Protein AF-A0A8H4AQQ4-F1 (afdb_monomer)

Sequence (129 aa):
MNVIESAQLGSTMLTSAKQYLLLVLTQPCCSCNNNSPKNKILNITIVGFQIKSTIECQQYDTIFEHTNETQDINLIKAVAVLELSGEISYNAVQNYGITNQISSKTYYHYQKVYFDFLVIAATPVQKKL

Mean predicted aligned error: 12.58 Å

pLDDT: mean 70.56, std 12.97, range [43.66, 91.0]

Secondary structure (DSSP, 8-state):
--HHHHTTHHHH-SS-HHHHHHHHHHSPPTTT----GGGEEEEEEEETTEEEEEEEETTTTEEEEEESS-TT--HHHHHHHHHHH----THHHHTSHHHHHHHHHHHHHHHHHHHHHHHHHHS------

Organism: Gigaspora margarita (NCBI:txid4874)

Nearest PDB structures (foldseek):
  6we7-assembly1_A-2  TM=4.954E-01  e=5.102E-01  Human immunodeficiency virus 1
  8tse-assembly1_A  TM=7.955E-01  e=2.406E+00  Ruminococcus flavefaciens 17
  2qg7-assembly2_D  TM=5.203E-01  e=4.473E+00  Plasmodium vivax
  4jg7-assembly1_A  TM=3.873E-01  e=3.714E+00  Homo sapiens
  7sqc-assembly1_R0  TM=2.877E-01  e=1.877E+00  Chlamydomonas reinhardtii

Solvent-accessible surface area (backbone atoms only — not comparable to full-atom values): 7623 Å² total; per-residue (Å²): 135,57,68,51,68,80,60,47,37,65,83,50,43,100,56,62,47,68,58,50,52,50,54,64,44,46,49,57,38,92,90,75,61,52,37,60,52,88,50,47,49,79,47,77,48,74,58,84,59,45,41,40,38,41,36,36,30,73,86,73,76,45,74,50,77,48,43,46,49,46,101,91,50,55,60,60,60,44,52,53,50,37,69,72,64,72,54,85,54,65,72,71,69,44,72,27,46,62,50,25,60,48,44,50,54,50,48,54,48,53,50,46,55,51,50,52,49,50,52,58,73,68,51,78,80,79,75,80,126

Foldseek 3Di:
DDPCVVAVVVVLDPADPVLLVLLLQQQQDPPPRDRDSVQWDWDWDDDRNKIKIWIAGNVPRDIDIFIQADPVDDLVVLVVVCVVVVDPPVVSRCCGGVSVVRSVVVVVVVVVVVVVVVVVVPDDDPPDD

Radius of gyration: 19.28 Å; Cα contacts (8 Å, |Δi|>4): 138; chains: 1; bounding box: 54×52×45 Å

Structure (mmCIF, N/CA/C/O backbone):
data_AF-A0A8H4AQQ4-F1
#
_entry.id   AF-A0A8H4AQQ4-F1
#
loop_
_atom_site.group_PDB
_atom_site.id
_atom_site.type_symbol
_atom_site.label_atom_id
_atom_site.label_alt_id
_atom_site.label_comp_id
_atom_site.label_asym_id
_atom_site.label_entity_id
_atom_site.label_seq_id
_atom_site.pdbx_PDB_ins_code
_atom_site.Cartn_x
_atom_site.Cartn_y
_atom_site.Cartn_z
_atom_site.occupancy
_atom_site.B_iso_or_equiv
_atom_site.auth_seq_id
_atom_site.auth_comp_id
_atom_site.auth_asym_id
_atom_site.auth_atom_id
_atom_site.pdbx_PDB_model_num
ATOM 1 N N . MET A 1 1 ? 9.212 -5.999 13.108 1.00 44.75 1 MET A N 1
ATOM 2 C CA . MET A 1 1 ? 9.192 -6.630 11.773 1.00 44.75 1 MET A CA 1
ATOM 3 C C . MET A 1 1 ? 8.657 -5.598 10.795 1.00 44.75 1 MET A C 1
ATOM 5 O O . MET A 1 1 ? 7.643 -4.978 11.087 1.00 44.75 1 MET A O 1
ATOM 9 N N . ASN A 1 2 ? 9.415 -5.289 9.747 1.00 68.75 2 ASN A N 1
ATOM 10 C CA . ASN A 1 2 ? 9.146 -4.182 8.831 1.00 68.75 2 ASN A CA 1
ATOM 11 C C . ASN A 1 2 ? 7.997 -4.564 7.880 1.00 68.75 2 ASN A C 1
ATOM 13 O O . ASN A 1 2 ? 8.122 -5.554 7.166 1.00 68.75 2 ASN A O 1
ATOM 17 N N . VAL A 1 3 ? 6.901 -3.792 7.853 1.00 68.50 3 VAL A N 1
ATOM 18 C CA . VAL A 1 3 ? 5.719 -4.050 6.993 1.00 68.50 3 VAL A CA 1
ATOM 19 C C . VAL A 1 3 ? 6.107 -4.194 5.515 1.00 68.50 3 VAL A C 1
ATOM 21 O O . VAL A 1 3 ? 5.495 -4.960 4.778 1.00 68.50 3 VAL A O 1
ATOM 24 N N . ILE A 1 4 ? 7.173 -3.509 5.091 1.00 68.25 4 ILE A N 1
ATOM 25 C CA . ILE A 1 4 ? 7.715 -3.598 3.729 1.00 68.25 4 ILE A CA 1
ATOM 26 C C . ILE A 1 4 ? 8.259 -4.998 3.424 1.00 68.25 4 ILE A C 1
ATOM 28 O O . ILE A 1 4 ? 8.049 -5.507 2.325 1.00 68.25 4 ILE A O 1
ATOM 32 N N . GLU A 1 5 ? 8.950 -5.610 4.386 1.00 67.44 5 GLU A N 1
ATOM 33 C CA . GLU A 1 5 ? 9.550 -6.940 4.246 1.00 67.44 5 GLU A CA 1
ATOM 34 C C . GLU A 1 5 ? 8.497 -8.035 4.406 1.00 67.44 5 GLU A C 1
ATOM 36 O O . GLU A 1 5 ? 8.453 -8.952 3.591 1.00 67.44 5 GLU A O 1
ATOM 41 N N . SER A 1 6 ? 7.608 -7.918 5.401 1.00 68.38 6 SER A N 1
ATOM 42 C CA . SER A 1 6 ? 6.569 -8.928 5.645 1.00 68.38 6 SER A CA 1
ATOM 43 C C . SER A 1 6 ? 5.552 -9.014 4.511 1.00 68.38 6 SER A C 1
ATOM 45 O O . SER A 1 6 ? 5.045 -10.095 4.237 1.00 68.38 6 SER A O 1
ATOM 47 N N . ALA A 1 7 ? 5.261 -7.891 3.851 1.00 67.31 7 ALA A N 1
ATOM 48 C CA . ALA A 1 7 ? 4.342 -7.842 2.720 1.00 67.31 7 ALA A CA 1
ATOM 49 C C . ALA A 1 7 ? 5.049 -7.933 1.355 1.00 67.31 7 ALA A C 1
ATOM 51 O O . ALA A 1 7 ? 4.375 -7.913 0.340 1.00 67.31 7 ALA A O 1
ATOM 52 N N . GLN A 1 8 ? 6.385 -7.999 1.277 1.00 68.25 8 GLN A N 1
ATOM 53 C CA . GLN A 1 8 ? 7.116 -7.954 -0.008 1.00 68.25 8 GLN A CA 1
ATOM 54 C C . GLN A 1 8 ? 6.726 -6.749 -0.899 1.00 68.25 8 GLN A C 1
ATOM 56 O O . GLN A 1 8 ? 6.725 -6.802 -2.131 1.00 68.25 8 GLN A O 1
ATOM 61 N N . LEU A 1 9 ? 6.412 -5.609 -0.275 1.00 67.69 9 LEU A N 1
ATOM 62 C CA . LEU A 1 9 ? 6.002 -4.388 -0.981 1.00 67.69 9 LEU A CA 1
ATOM 63 C C . LEU A 1 9 ? 7.096 -3.865 -1.917 1.00 67.69 9 LEU A C 1
ATOM 65 O O . LEU A 1 9 ? 6.797 -3.317 -2.973 1.00 67.69 9 LEU A O 1
ATOM 69 N N . GLY A 1 10 ? 8.363 -4.042 -1.532 1.00 61.00 10 GLY A N 1
ATOM 70 C CA . GLY A 1 10 ? 9.509 -3.557 -2.302 1.00 61.00 10 GLY A CA 1
ATOM 71 C C . GLY A 1 10 ? 9.658 -4.206 -3.680 1.00 61.00 10 GLY A C 1
ATOM 72 O O . GLY A 1 10 ? 10.115 -3.539 -4.599 1.00 61.00 10 GLY A O 1
ATOM 73 N N . SER A 1 11 ? 9.254 -5.470 -3.840 1.00 62.59 11 SER A N 1
ATOM 74 C CA . SER A 1 11 ? 9.308 -6.192 -5.122 1.00 62.59 11 SER A CA 1
ATOM 75 C C . SER A 1 11 ? 8.036 -6.044 -5.955 1.00 62.59 11 SER A C 1
ATOM 77 O O . SER A 1 11 ? 8.049 -6.315 -7.149 1.00 62.59 11 SER A O 1
ATOM 79 N N . THR A 1 12 ? 6.940 -5.617 -5.327 1.00 60.66 12 THR A N 1
ATOM 80 C CA . THR A 1 12 ? 5.620 -5.507 -5.963 1.00 60.66 12 THR A CA 1
ATOM 81 C C . THR A 1 12 ? 5.382 -4.115 -6.557 1.00 60.66 12 THR A C 1
ATOM 83 O O . THR A 1 12 ? 4.599 -3.948 -7.491 1.00 60.66 12 THR A O 1
ATOM 86 N N . MET A 1 13 ? 6.054 -3.090 -6.024 1.00 64.75 13 MET A N 1
ATOM 87 C CA . MET A 1 13 ? 5.846 -1.699 -6.415 1.00 64.75 13 MET A CA 1
ATOM 88 C C . MET A 1 13 ? 6.902 -1.188 -7.387 1.00 64.75 13 MET A C 1
ATOM 90 O O . MET A 1 13 ? 8.097 -1.264 -7.134 1.00 64.75 13 MET A O 1
ATOM 94 N N . LEU A 1 14 ? 6.440 -0.490 -8.424 1.00 60.41 14 LEU A N 1
ATOM 95 C CA . LEU A 1 14 ? 7.285 0.301 -9.328 1.00 60.41 14 LEU A CA 1
ATOM 96 C C . LEU A 1 14 ? 7.680 1.670 -8.718 1.00 60.41 14 LEU A C 1
ATOM 98 O O . LEU A 1 14 ? 8.248 2.522 -9.394 1.00 60.41 14 LEU A O 1
ATOM 102 N N . THR A 1 15 ? 7.365 1.898 -7.435 1.00 64.62 15 THR A N 1
ATOM 103 C CA . THR A 1 15 ? 7.610 3.146 -6.686 1.00 64.62 15 THR A CA 1
ATOM 104 C C . THR A 1 15 ? 8.087 2.853 -5.258 1.00 64.62 15 THR A C 1
ATOM 106 O O . THR A 1 15 ? 8.071 1.709 -4.810 1.00 64.62 15 THR A O 1
ATOM 109 N N . SER A 1 16 ? 8.493 3.884 -4.509 1.00 72.88 16 SER A N 1
ATOM 110 C CA . SER A 1 16 ? 8.964 3.725 -3.128 1.00 72.88 16 SER A CA 1
ATOM 111 C C . SER A 1 16 ? 7.867 3.203 -2.188 1.00 72.88 16 SER A C 1
ATOM 113 O O . SER A 1 16 ? 6.947 3.936 -1.818 1.00 72.88 16 SER A O 1
ATOM 115 N N . ALA A 1 17 ? 8.032 1.968 -1.701 1.00 75.25 17 ALA A N 1
ATOM 116 C CA . ALA A 1 17 ? 7.152 1.357 -0.699 1.00 75.25 17 ALA A CA 1
ATOM 117 C C . ALA A 1 17 ? 6.992 2.227 0.564 1.00 75.25 17 ALA A C 1
ATOM 119 O O . ALA A 1 17 ? 5.910 2.310 1.139 1.00 75.25 17 ALA A O 1
ATOM 120 N N . LYS A 1 18 ? 8.048 2.946 0.972 1.00 78.94 18 LYS A N 1
ATOM 121 C CA . LYS A 1 18 ? 7.990 3.883 2.108 1.00 78.94 18 LYS A CA 1
ATOM 122 C C . LYS A 1 18 ? 7.046 5.057 1.837 1.00 78.94 18 LYS A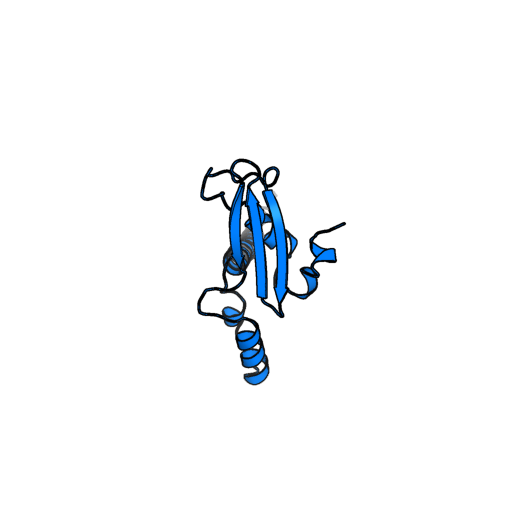 C 1
ATOM 124 O O . LYS A 1 18 ? 6.277 5.432 2.717 1.00 78.94 18 LYS A O 1
ATOM 129 N N . GLN A 1 19 ? 7.101 5.637 0.638 1.00 76.50 19 GLN A N 1
ATOM 130 C CA . GLN A 1 19 ? 6.225 6.753 0.262 1.00 76.50 19 GLN A CA 1
ATOM 131 C C . GLN A 1 19 ? 4.772 6.299 0.112 1.00 76.50 19 GLN A C 1
ATOM 133 O O . GLN A 1 19 ? 3.869 7.020 0.531 1.00 76.50 19 GLN A O 1
ATOM 138 N N . TYR A 1 20 ? 4.550 5.093 -0.413 1.00 80.75 20 TYR A N 1
ATOM 139 C CA . TYR A 1 20 ? 3.223 4.485 -0.470 1.00 80.75 20 TYR A CA 1
ATOM 140 C C . TYR A 1 20 ? 2.611 4.330 0.917 1.00 80.75 20 TYR A C 1
ATOM 142 O O . TYR A 1 20 ? 1.537 4.872 1.170 1.00 80.75 20 TYR A O 1
ATOM 150 N N . LEU A 1 21 ? 3.326 3.684 1.841 1.00 82.62 21 LEU A N 1
ATOM 151 C CA . LEU A 1 21 ? 2.857 3.500 3.215 1.00 82.62 21 LEU A CA 1
ATOM 152 C C . LEU A 1 21 ? 2.585 4.834 3.915 1.00 82.62 21 LEU A C 1
ATOM 154 O O . LEU A 1 21 ? 1.579 4.968 4.608 1.00 82.62 21 LEU A O 1
ATOM 158 N N . LEU A 1 22 ? 3.444 5.835 3.705 1.00 83.94 22 LEU A N 1
ATOM 159 C CA . LEU A 1 22 ? 3.235 7.171 4.255 1.00 83.94 22 LEU A CA 1
ATOM 160 C C . LEU A 1 22 ? 1.928 7.793 3.748 1.00 83.94 22 LEU A C 1
ATOM 162 O O . LEU A 1 22 ? 1.157 8.321 4.546 1.00 83.94 22 LEU A O 1
ATOM 166 N N . LEU A 1 23 ? 1.661 7.735 2.442 1.00 82.38 23 LEU A N 1
ATOM 167 C CA . LEU A 1 23 ? 0.434 8.294 1.872 1.00 82.38 23 LEU A CA 1
ATOM 168 C C . LEU A 1 23 ? -0.808 7.547 2.344 1.00 82.38 23 LEU A C 1
ATOM 170 O O . LEU A 1 23 ? -1.767 8.195 2.743 1.00 82.38 23 LEU A O 1
ATOM 174 N N . VAL A 1 24 ? -0.774 6.214 2.346 1.00 84.62 24 VAL A N 1
ATOM 175 C CA . VAL A 1 24 ? -1.861 5.357 2.845 1.00 84.62 24 VAL A CA 1
ATOM 176 C C . VAL A 1 24 ? -2.201 5.723 4.293 1.00 84.62 24 VAL A C 1
ATOM 178 O O . VAL A 1 24 ? -3.345 6.039 4.605 1.00 84.62 24 VAL A O 1
ATOM 181 N N . LEU A 1 25 ? -1.201 5.783 5.177 1.00 85.31 25 LEU A N 1
ATOM 182 C CA . LEU A 1 25 ? -1.408 6.070 6.601 1.00 85.31 25 LEU A CA 1
ATOM 183 C C . LEU A 1 25 ? -1.820 7.519 6.893 1.00 85.31 25 LEU A C 1
ATOM 185 O O . LEU A 1 25 ? -2.423 7.782 7.936 1.00 85.31 25 LEU A O 1
ATOM 189 N N . THR A 1 26 ? -1.523 8.461 5.998 1.00 86.69 26 THR A N 1
ATOM 190 C CA . THR A 1 26 ? -1.885 9.880 6.164 1.00 86.69 26 THR A CA 1
ATOM 191 C C . THR A 1 26 ? -3.231 10.251 5.545 1.00 86.69 26 THR A C 1
ATOM 193 O O . THR A 1 26 ? -3.707 11.358 5.795 1.00 86.69 26 THR A O 1
ATOM 196 N N . GLN A 1 27 ? -3.899 9.341 4.823 1.00 83.50 27 GLN A N 1
ATOM 197 C CA . GLN A 1 27 ? -5.263 9.581 4.334 1.00 83.50 27 GLN A CA 1
ATOM 198 C C . GLN A 1 27 ? -6.226 9.825 5.504 1.00 83.50 27 GLN A C 1
ATOM 200 O O . GLN A 1 27 ? -6.227 9.033 6.447 1.00 83.50 27 GLN A O 1
ATOM 205 N N . PRO A 1 28 ? -7.038 10.892 5.500 1.00 84.75 28 PRO A N 1
ATOM 206 C CA . PRO A 1 28 ? -7.962 11.166 6.594 1.00 84.75 28 PRO A CA 1
ATOM 207 C C . PRO A 1 28 ? -9.012 10.056 6.717 1.00 84.75 28 PRO A C 1
ATOM 209 O O . PRO A 1 28 ? -9.556 9.586 5.721 1.00 84.75 28 PRO A O 1
ATOM 212 N N . CYS A 1 29 ? -9.312 9.644 7.949 1.00 84.50 29 CYS A N 1
ATOM 213 C CA . CYS A 1 29 ? -10.429 8.737 8.206 1.00 84.50 29 CYS A CA 1
ATOM 214 C C . CYS A 1 29 ? -11.757 9.420 7.845 1.00 84.50 29 CYS A C 1
ATOM 216 O O . CYS A 1 29 ? -12.011 10.536 8.296 1.00 84.50 29 CYS A O 1
ATOM 218 N N . CYS A 1 30 ? -12.629 8.743 7.098 1.00 81.94 30 CYS A N 1
ATOM 219 C CA . CYS A 1 30 ? -13.909 9.310 6.664 1.00 81.94 30 CYS A CA 1
ATOM 220 C C . CYS A 1 30 ? -14.853 9.659 7.829 1.00 81.94 30 CYS A C 1
ATOM 222 O O . CYS A 1 30 ? -15.651 10.581 7.702 1.00 81.94 30 CYS A O 1
ATOM 224 N N . SER A 1 31 ? -14.746 8.959 8.964 1.00 85.62 31 SER A N 1
ATOM 225 C CA . SER A 1 31 ? -15.638 9.161 10.116 1.00 85.62 31 SER A CA 1
ATOM 226 C C . SER A 1 31 ? -15.175 10.264 11.065 1.00 85.62 31 SER A C 1
ATOM 228 O O . SER A 1 31 ? -15.998 10.956 11.653 1.00 85.62 31 SER A O 1
ATOM 230 N N . CYS A 1 32 ? -13.862 10.428 11.249 1.00 85.56 32 CYS A N 1
ATOM 231 C CA . CYS A 1 32 ? -13.313 11.322 12.278 1.00 85.56 32 CYS A CA 1
ATOM 232 C C . CYS A 1 32 ? -12.308 12.346 11.768 1.00 85.56 32 CYS A C 1
ATOM 234 O O . CYS A 1 32 ? -11.751 13.112 12.554 1.00 85.56 32 CYS A O 1
ATOM 236 N N . ASN A 1 33 ? -12.039 12.333 10.463 1.00 82.81 33 ASN A N 1
ATOM 237 C CA . ASN A 1 33 ? -11.071 13.184 9.779 1.00 82.81 33 ASN A CA 1
ATOM 238 C C . ASN A 1 33 ? -9.637 13.104 10.346 1.00 82.81 33 ASN A C 1
ATOM 240 O O . ASN A 1 33 ? -8.781 13.929 10.031 1.00 82.81 33 ASN A O 1
ATOM 244 N N . ASN A 1 34 ? -9.347 12.100 11.182 1.00 80.00 34 ASN A N 1
ATOM 245 C CA . ASN A 1 34 ? -8.033 11.916 11.778 1.00 80.00 34 ASN A CA 1
ATOM 246 C C . ASN A 1 34 ? -7.047 11.390 10.724 1.00 80.00 34 ASN A C 1
ATOM 248 O O . ASN A 1 34 ? -7.257 10.348 10.095 1.00 80.00 34 ASN A O 1
ATOM 252 N N . ASN A 1 35 ? -5.949 12.116 10.539 1.00 83.06 35 ASN A N 1
ATOM 253 C CA . ASN A 1 35 ? -4.870 11.787 9.611 1.00 83.06 35 ASN A CA 1
ATOM 254 C C . ASN A 1 35 ? -3.624 11.217 10.314 1.00 83.06 35 ASN A C 1
ATOM 256 O O . ASN A 1 35 ? -2.678 10.822 9.636 1.00 83.06 35 ASN A O 1
ATOM 260 N N . SER A 1 36 ? -3.625 11.131 11.650 1.00 84.69 36 SER A N 1
ATOM 261 C CA . SER A 1 36 ? -2.511 10.607 12.438 1.00 84.69 36 SER A CA 1
ATOM 262 C C . SER A 1 36 ? -2.318 9.107 12.182 1.00 84.69 36 SER A C 1
ATOM 264 O O . SER A 1 36 ? -3.236 8.323 12.441 1.00 84.69 36 SER A O 1
ATOM 266 N N . PRO A 1 37 ? -1.115 8.670 11.762 1.00 82.69 37 PRO A N 1
ATOM 267 C CA . PRO A 1 37 ? -0.792 7.252 11.600 1.00 82.69 37 PRO A CA 1
ATOM 268 C C . PRO A 1 37 ? -0.897 6.446 12.898 1.00 82.69 37 PRO A C 1
ATOM 270 O O . PRO A 1 37 ? -1.083 5.239 12.853 1.00 82.69 37 PRO A O 1
ATOM 273 N N . LYS A 1 38 ? -0.763 7.100 14.062 1.00 85.12 38 LYS A N 1
ATOM 274 C CA . LYS A 1 38 ? -0.729 6.428 15.371 1.00 85.12 38 LYS A CA 1
ATOM 275 C C . LYS A 1 38 ? -2.057 5.783 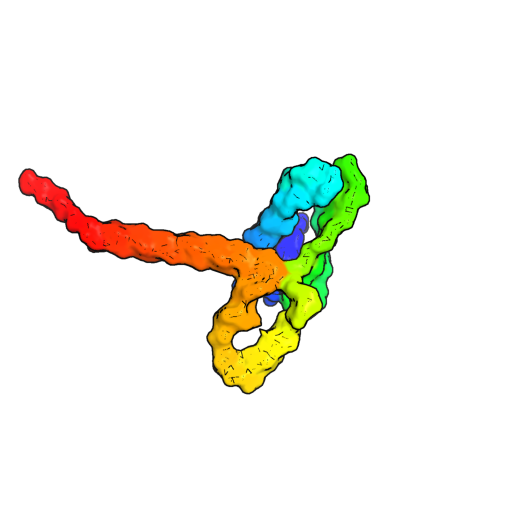15.763 1.00 85.12 38 LYS A C 1
ATOM 277 O O . LYS A 1 38 ? -2.048 4.868 16.570 1.00 85.12 38 LYS A O 1
ATOM 282 N N . ASN A 1 39 ? -3.164 6.259 15.196 1.00 85.25 39 ASN A N 1
ATOM 283 C CA . ASN A 1 39 ? -4.512 5.793 15.528 1.00 85.25 39 ASN A CA 1
ATOM 284 C C . ASN A 1 39 ? -5.060 4.855 14.445 1.00 85.25 39 ASN A C 1
ATOM 286 O O . ASN A 1 39 ? -6.277 4.758 14.257 1.00 85.25 39 ASN A O 1
ATOM 290 N N . LYS A 1 40 ? -4.160 4.249 13.665 1.00 88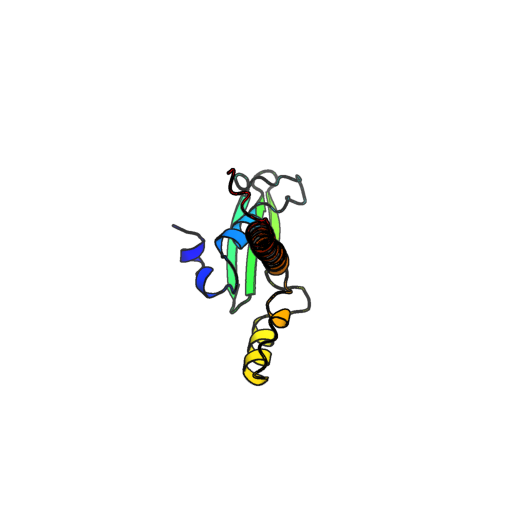.25 40 LYS A N 1
ATOM 291 C CA . LYS A 1 40 ? -4.489 3.436 12.503 1.00 88.25 40 LYS A CA 1
ATOM 292 C C . LYS A 1 40 ? -3.749 2.117 12.554 1.00 88.25 40 LYS A C 1
ATOM 294 O O . LYS A 1 40 ? -2.531 2.087 12.721 1.00 88.25 40 LYS A O 1
ATOM 299 N 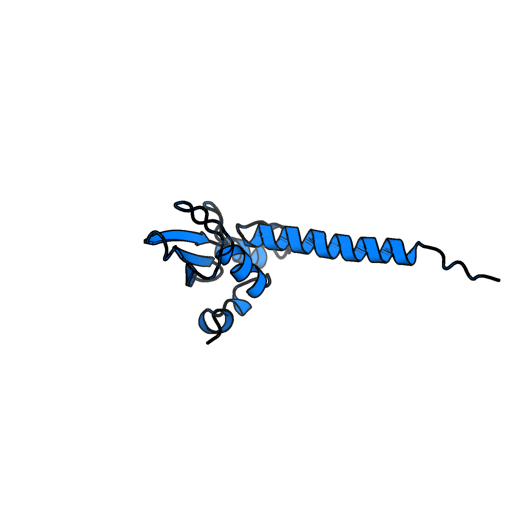N . ILE A 1 41 ? -4.489 1.044 12.332 1.00 89.94 41 ILE A N 1
ATOM 300 C CA . ILE A 1 41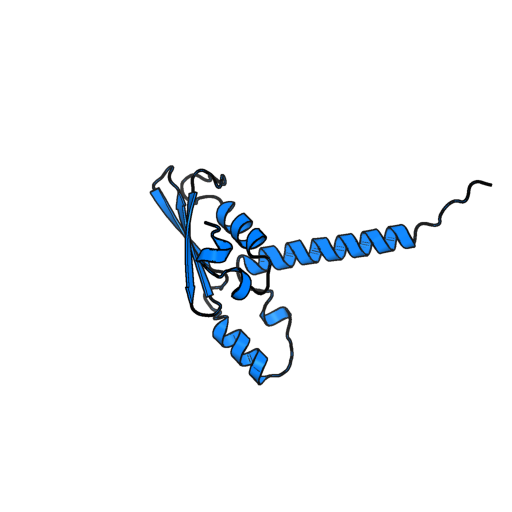 ? -3.926 -0.266 12.034 1.00 89.94 41 ILE A CA 1
ATOM 301 C C . ILE A 1 41 ? -4.003 -0.443 10.522 1.00 89.94 41 ILE A C 1
ATOM 303 O O . ILE A 1 41 ? -5.049 -0.222 9.917 1.00 89.94 41 ILE A O 1
ATOM 307 N N . LEU A 1 42 ? -2.877 -0.801 9.909 1.00 89.00 42 LEU A N 1
ATOM 308 C CA . LEU A 1 42 ? -2.782 -1.054 8.477 1.00 89.00 42 LEU A CA 1
ATOM 309 C C . LEU A 1 42 ? -2.567 -2.544 8.243 1.00 89.00 42 LEU A C 1
ATOM 311 O O . LEU A 1 42 ? -1.572 -3.107 8.700 1.00 89.00 42 LEU A O 1
ATOM 315 N N . ASN A 1 43 ? -3.471 -3.144 7.480 1.00 89.69 43 ASN A N 1
ATOM 316 C CA . ASN A 1 43 ? -3.315 -4.479 6.934 1.00 89.69 43 ASN A CA 1
ATOM 317 C C . ASN A 1 43 ? -3.138 -4.402 5.415 1.00 89.69 43 ASN A C 1
ATOM 319 O O . ASN A 1 43 ? -3.806 -3.616 4.744 1.00 89.69 43 ASN A O 1
ATOM 323 N N . ILE A 1 44 ? -2.230 -5.209 4.871 1.00 87.56 44 ILE A N 1
ATOM 324 C CA . ILE A 1 44 ? -1.864 -5.164 3.453 1.00 87.56 44 ILE A CA 1
ATOM 325 C C . ILE A 1 44 ? -2.009 -6.553 2.866 1.00 87.56 44 ILE A C 1
ATOM 327 O O . ILE A 1 44 ? -1.448 -7.518 3.375 1.00 87.56 44 ILE A O 1
ATOM 331 N N . THR A 1 45 ? -2.752 -6.639 1.771 1.00 86.31 45 THR A N 1
ATOM 332 C CA . THR A 1 45 ? -2.893 -7.846 0.961 1.00 86.31 45 THR A CA 1
ATOM 333 C C . THR A 1 45 ? -2.378 -7.563 -0.440 1.00 86.31 45 THR A C 1
ATOM 335 O O . THR A 1 45 ? -2.683 -6.521 -1.020 1.00 86.31 45 THR A O 1
ATOM 338 N N . ILE A 1 46 ? -1.589 -8.490 -0.976 1.00 81.94 46 ILE A N 1
ATOM 339 C CA . ILE A 1 46 ? -0.973 -8.367 -2.296 1.00 81.94 46 ILE A CA 1
ATOM 340 C C . ILE A 1 46 ? -1.384 -9.551 -3.159 1.00 81.94 46 ILE A C 1
ATOM 342 O O . ILE A 1 46 ? -1.269 -10.701 -2.737 1.00 81.94 46 ILE A O 1
ATOM 346 N N . VAL A 1 47 ? -1.863 -9.255 -4.367 1.00 80.12 47 VAL A N 1
ATOM 347 C CA . VAL A 1 47 ? -2.249 -10.246 -5.377 1.00 80.12 47 VAL A CA 1
ATOM 348 C C . VAL A 1 47 ? -1.664 -9.812 -6.721 1.00 80.12 47 VAL A C 1
ATOM 350 O O . VAL A 1 47 ? -2.161 -8.891 -7.368 1.00 80.12 47 VAL A O 1
ATOM 353 N N . GLY A 1 48 ? -0.570 -10.451 -7.142 1.00 76.69 48 GLY A N 1
ATOM 354 C CA . GLY A 1 48 ? 0.196 -10.001 -8.308 1.00 76.69 48 GLY A CA 1
ATOM 355 C C . GLY A 1 48 ? 0.748 -8.589 -8.086 1.00 76.69 48 GLY A C 1
ATOM 356 O O . GLY A 1 48 ? 1.459 -8.365 -7.115 1.00 76.69 48 GLY A O 1
ATOM 357 N N . PHE A 1 49 ? 0.391 -7.641 -8.959 1.00 72.94 49 PHE A N 1
ATOM 358 C CA . PHE A 1 49 ? 0.760 -6.222 -8.827 1.00 72.94 49 PHE A CA 1
ATOM 359 C C . PHE A 1 49 ? -0.265 -5.382 -8.046 1.00 72.94 49 PHE A C 1
ATOM 361 O O . PHE A 1 49 ? -0.018 -4.204 -7.771 1.00 72.94 49 PHE A O 1
ATOM 368 N N . GLN A 1 50 ? -1.411 -5.964 -7.686 1.00 78.50 50 GLN A N 1
ATOM 369 C CA . GLN A 1 50 ? -2.436 -5.283 -6.907 1.00 78.50 50 GLN A CA 1
ATOM 370 C C . GLN A 1 50 ? -2.045 -5.266 -5.427 1.00 78.50 50 GLN A C 1
ATOM 372 O O . GLN A 1 50 ? -1.740 -6.302 -4.835 1.00 78.50 50 GLN A O 1
ATOM 377 N N . ILE A 1 51 ? -2.110 -4.085 -4.820 1.00 82.94 51 ILE A N 1
ATOM 378 C CA . ILE A 1 51 ? -1.874 -3.846 -3.400 1.00 82.94 51 ILE A CA 1
ATOM 379 C C . ILE A 1 51 ? -3.156 -3.288 -2.811 1.00 82.94 51 ILE A C 1
ATOM 381 O O . ILE A 1 51 ? -3.534 -2.147 -3.084 1.00 82.94 51 ILE A O 1
ATOM 385 N N . LYS A 1 52 ? -3.791 -4.087 -1.961 1.00 87.62 52 LYS A N 1
ATOM 386 C CA . LYS A 1 52 ? -4.958 -3.699 -1.184 1.00 87.62 52 LYS A CA 1
ATOM 387 C C . LYS A 1 52 ? -4.528 -3.366 0.242 1.00 87.62 52 LYS A C 1
ATOM 389 O O . LYS A 1 52 ? -4.012 -4.216 0.961 1.00 87.62 52 LYS A O 1
ATOM 394 N N . SER A 1 53 ? -4.742 -2.118 0.634 1.00 88.62 53 SER A N 1
ATOM 395 C CA . SER A 1 53 ? -4.480 -1.584 1.967 1.00 88.62 53 SER A CA 1
ATOM 396 C C . SER A 1 53 ? -5.801 -1.390 2.701 1.00 88.62 53 SER A C 1
ATOM 398 O O . SER A 1 53 ? -6.595 -0.527 2.329 1.00 88.62 53 SER A O 1
ATOM 400 N N . THR A 1 54 ? -6.032 -2.167 3.750 1.00 90.44 54 THR A N 1
ATOM 401 C CA . THR A 1 54 ? -7.179 -2.014 4.648 1.00 90.44 54 THR A CA 1
ATOM 402 C C . THR A 1 54 ? -6.716 -1.270 5.892 1.00 90.44 54 THR A C 1
ATOM 404 O O . THR A 1 54 ? -5.767 -1.693 6.555 1.00 90.44 54 THR A O 1
ATOM 407 N N . ILE A 1 55 ? -7.359 -0.146 6.193 1.00 90.25 55 ILE A N 1
ATOM 408 C CA . ILE A 1 55 ? -7.032 0.703 7.334 1.00 90.25 55 ILE A CA 1
ATOM 409 C C . ILE A 1 55 ? -8.186 0.672 8.317 1.00 90.25 55 ILE A C 1
ATOM 411 O O . ILE A 1 55 ? -9.317 1.000 7.969 1.00 90.25 55 ILE A O 1
ATOM 415 N N . GLU A 1 56 ? -7.872 0.342 9.558 1.00 91.00 56 GLU A N 1
ATOM 416 C CA . GLU A 1 56 ? -8.789 0.439 10.682 1.00 91.00 56 GLU A CA 1
ATOM 417 C C . GLU A 1 56 ? -8.419 1.657 11.529 1.00 91.00 56 GLU A C 1
ATOM 419 O O . GLU A 1 56 ? -7.283 1.796 11.990 1.00 91.00 56 GLU A O 1
ATOM 424 N N . CYS A 1 57 ? -9.371 2.568 11.720 1.00 89.12 57 CYS A N 1
ATOM 425 C CA . CYS A 1 57 ? -9.226 3.699 12.623 1.00 89.12 57 CYS A CA 1
ATOM 426 C C . CYS A 1 57 ? -9.664 3.302 14.033 1.00 89.12 57 CYS A C 1
ATOM 428 O O . CYS A 1 57 ? -10.856 3.198 14.298 1.00 89.12 57 CYS A O 1
ATOM 430 N N . GLN A 1 58 ? -8.710 3.211 14.957 1.00 87.62 58 GLN A N 1
ATOM 431 C CA . GLN A 1 58 ? -8.938 2.764 16.339 1.00 87.62 58 GLN A CA 1
ATOM 432 C C . GLN A 1 58 ? -9.787 3.725 17.187 1.00 87.62 58 GLN A C 1
ATOM 434 O O . GLN A 1 58 ? -10.137 3.422 18.319 1.00 87.62 58 GLN A O 1
ATOM 439 N N . GLN A 1 59 ? -10.056 4.933 16.687 1.00 83.69 59 GLN A N 1
ATOM 440 C CA . GLN A 1 59 ? -10.819 5.939 17.427 1.00 83.69 59 GLN A CA 1
ATOM 441 C C . GLN A 1 59 ? -12.336 5.788 17.225 1.00 83.69 59 GLN A C 1
ATOM 443 O O . GLN A 1 59 ? -13.102 6.236 18.072 1.00 83.69 59 GLN A O 1
ATOM 448 N N . TYR A 1 60 ? -12.763 5.200 16.102 1.00 82.50 60 TYR A N 1
ATOM 449 C CA . TYR A 1 60 ? -14.176 5.072 15.710 1.00 82.50 60 TYR A CA 1
ATOM 450 C C . TYR A 1 60 ? -14.489 3.710 15.069 1.00 82.50 60 TYR A C 1
ATOM 4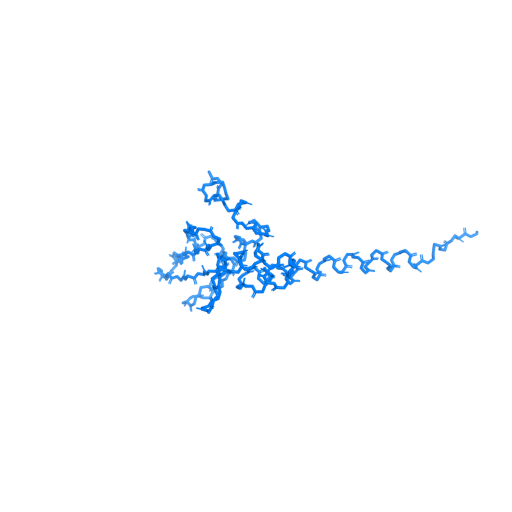52 O O . TYR A 1 60 ? -15.492 3.596 14.367 1.00 82.50 60 TYR A O 1
ATOM 460 N N . ASP A 1 61 ? -13.592 2.729 15.215 1.00 83.50 61 ASP A N 1
ATOM 461 C CA . ASP A 1 61 ? -13.648 1.391 14.600 1.00 83.50 61 ASP A CA 1
ATOM 462 C C . ASP A 1 61 ? -14.082 1.408 13.126 1.00 83.50 61 ASP A C 1
ATOM 464 O O . ASP A 1 61 ? -14.795 0.542 12.623 1.00 83.50 61 ASP A O 1
ATOM 468 N N . THR A 1 62 ? -13.669 2.457 12.412 1.00 87.75 62 THR A N 1
ATOM 469 C CA . THR A 1 62 ? -14.018 2.637 11.006 1.00 87.75 62 THR A CA 1
ATOM 470 C C . THR A 1 62 ? -12.966 1.957 10.155 1.00 87.75 62 THR A C 1
ATOM 472 O O . THR A 1 62 ? -11.784 2.293 10.247 1.00 87.75 62 THR A O 1
ATOM 475 N N . ILE A 1 63 ? -13.414 1.056 9.288 1.00 89.19 63 ILE A N 1
ATOM 476 C CA . ILE A 1 63 ? -12.567 0.368 8.323 1.00 89.19 63 ILE A CA 1
ATOM 477 C C . ILE A 1 63 ? -12.769 1.005 6.953 1.00 89.19 63 ILE A C 1
ATOM 479 O O . ILE A 1 63 ? -13.898 1.193 6.501 1.00 89.19 63 ILE A O 1
ATOM 483 N N . PHE A 1 64 ? -11.673 1.334 6.285 1.00 87.38 64 PHE A N 1
ATOM 484 C CA . PHE A 1 64 ? -11.687 1.838 4.919 1.00 87.38 64 PHE A CA 1
ATOM 485 C C . PHE A 1 64 ? -10.547 1.233 4.109 1.00 87.38 64 PHE A C 1
ATOM 487 O O . PHE A 1 64 ? -9.536 0.782 4.650 1.00 87.38 64 PHE A O 1
ATOM 494 N N . GLU A 1 65 ? -10.733 1.186 2.794 1.00 87.19 65 GLU A N 1
ATOM 495 C CA . GLU A 1 65 ? -9.837 0.473 1.894 1.00 87.19 65 GLU A CA 1
ATOM 496 C C . GLU A 1 65 ? -9.243 1.408 0.847 1.00 87.19 65 GLU A C 1
ATOM 498 O O . GLU A 1 65 ? -9.912 2.278 0.286 1.00 87.19 65 GLU A O 1
ATOM 503 N N . HIS A 1 66 ? -7.969 1.182 0.553 1.00 83.81 66 HIS A N 1
ATOM 504 C CA . HIS A 1 66 ? -7.254 1.811 -0.539 1.00 83.81 66 HIS A CA 1
ATOM 505 C C . HIS A 1 66 ? -6.596 0.745 -1.398 1.00 83.81 66 HIS A C 1
ATOM 507 O O . HIS A 1 66 ? -6.051 -0.232 -0.894 1.00 83.81 66 HIS A O 1
ATOM 513 N N . THR A 1 67 ? -6.597 0.963 -2.705 1.00 81.38 67 THR A N 1
ATOM 514 C CA . THR A 1 67 ? -5.860 0.129 -3.651 1.00 81.38 67 THR A CA 1
ATOM 515 C C . THR A 1 67 ? -4.921 0.996 -4.485 1.00 81.38 67 THR A C 1
ATOM 517 O O . THR A 1 67 ? -5.132 2.204 -4.643 1.00 81.38 67 THR A O 1
ATOM 520 N N . ASN A 1 68 ? -3.826 0.405 -4.960 1.00 76.81 68 ASN A N 1
ATOM 521 C CA . ASN A 1 68 ? -2.960 1.031 -5.960 1.00 76.81 68 ASN A CA 1
ATOM 522 C C . ASN A 1 68 ? -3.568 0.992 -7.376 1.00 76.81 68 ASN A C 1
ATOM 524 O O . ASN A 1 68 ? -3.008 1.600 -8.284 1.00 76.81 68 ASN A O 1
ATOM 528 N N . GLU A 1 69 ? -4.699 0.311 -7.549 1.00 74.19 69 GLU A N 1
ATOM 529 C CA . GLU A 1 69 ? -5.484 0.245 -8.781 1.00 74.19 69 GLU A CA 1
ATOM 530 C C . GLU A 1 69 ? -6.679 1.212 -8.744 1.00 74.19 69 GLU A C 1
ATOM 532 O O . GLU A 1 69 ? -7.112 1.658 -7.684 1.00 74.19 69 GLU A O 1
ATOM 537 N N . THR A 1 70 ? -7.231 1.555 -9.905 1.00 67.12 70 THR A N 1
ATOM 538 C CA . THR A 1 70 ? -8.534 2.236 -10.013 1.00 67.12 70 THR A CA 1
ATOM 539 C C . THR A 1 70 ? -9.605 1.230 -10.439 1.00 67.12 70 THR A C 1
ATOM 541 O O . THR A 1 70 ? -9.281 0.146 -10.913 1.00 67.12 70 THR A O 1
ATOM 544 N N . GLN A 1 71 ? -10.885 1.575 -10.258 1.00 63.09 71 GLN A N 1
ATOM 545 C CA . GLN A 1 71 ? -12.025 0.655 -10.421 1.00 63.09 71 GLN A CA 1
ATOM 546 C C . GLN A 1 71 ? -12.081 -0.063 -11.787 1.00 63.09 71 GLN A C 1
ATOM 548 O O . GLN A 1 71 ? -12.573 -1.185 -11.860 1.00 63.09 71 GLN A O 1
ATOM 553 N N . ASP A 1 72 ? -11.508 0.541 -12.832 1.00 61.09 72 ASP A N 1
ATOM 554 C CA . ASP A 1 72 ? -11.529 0.028 -14.207 1.00 61.09 72 ASP A CA 1
ATOM 555 C C . ASP A 1 72 ? -10.198 -0.589 -14.668 1.00 61.09 72 ASP A C 1
ATOM 557 O O . ASP A 1 72 ? -10.049 -0.948 -15.839 1.00 61.09 72 ASP A O 1
ATOM 561 N N . ILE A 1 73 ? -9.191 -0.681 -13.791 1.00 60.97 73 ILE A N 1
ATOM 562 C CA . ILE A 1 73 ? -7.811 -0.958 -14.207 1.00 60.97 73 ILE A CA 1
ATOM 563 C C . ILE A 1 73 ? -7.204 -2.090 -13.392 1.00 60.97 73 ILE A C 1
ATOM 565 O O . ILE A 1 73 ? -7.171 -2.057 -12.171 1.00 60.97 73 ILE A O 1
ATOM 569 N N . ASN A 1 74 ? -6.666 -3.077 -14.108 1.00 69.31 74 ASN A N 1
ATOM 570 C CA . ASN A 1 74 ? -5.969 -4.225 -13.549 1.00 69.31 74 ASN A CA 1
ATOM 571 C C . ASN A 1 74 ? -4.494 -4.160 -13.970 1.00 69.31 74 ASN A C 1
ATOM 573 O O . ASN A 1 74 ? -4.184 -4.251 -15.163 1.00 69.31 74 ASN A O 1
ATOM 577 N N . LEU A 1 75 ? -3.587 -4.005 -13.007 1.00 65.38 75 LEU A N 1
ATOM 578 C CA . LEU A 1 75 ? -2.155 -3.838 -13.266 1.00 65.38 75 LEU A CA 1
ATOM 579 C C . LEU A 1 75 ? -1.526 -5.085 -13.884 1.00 65.38 75 LEU A C 1
ATOM 581 O O . LEU A 1 75 ? -0.612 -4.958 -14.689 1.00 65.38 75 LEU A O 1
ATOM 585 N N . ILE A 1 76 ? -2.039 -6.280 -13.584 1.00 66.81 76 ILE A N 1
ATOM 586 C CA . ILE A 1 76 ? -1.575 -7.523 -14.219 1.00 66.81 76 ILE A CA 1
ATOM 587 C C . ILE A 1 76 ? -1.854 -7.471 -15.724 1.00 66.81 76 ILE A C 1
ATOM 589 O O . ILE A 1 76 ? -0.973 -7.777 -16.524 1.00 66.81 76 ILE A O 1
ATOM 593 N N . LYS A 1 77 ? -3.051 -7.021 -16.123 1.00 67.19 77 LYS A N 1
ATOM 594 C CA . LYS A 1 77 ? -3.386 -6.831 -17.542 1.00 67.19 77 LYS A CA 1
ATOM 595 C C . LYS A 1 77 ? -2.531 -5.740 -18.184 1.00 67.19 77 LYS A C 1
ATOM 597 O O . LYS A 1 77 ? -2.079 -5.929 -19.307 1.00 67.19 77 LYS A O 1
ATOM 602 N N . ALA A 1 78 ? -2.286 -4.630 -17.487 1.00 66.88 78 ALA A N 1
ATOM 603 C CA . ALA A 1 78 ? -1.446 -3.547 -17.999 1.00 66.88 78 ALA A CA 1
ATOM 604 C C . ALA A 1 78 ? 0.002 -4.007 -18.244 1.00 66.88 78 ALA A C 1
ATOM 606 O O . ALA A 1 78 ? 0.550 -3.757 -19.314 1.00 66.88 78 ALA A O 1
ATOM 607 N N . VAL A 1 79 ? 0.594 -4.741 -17.296 1.00 65.62 79 VAL A N 1
ATOM 608 C CA . VAL A 1 79 ? 1.944 -5.312 -17.431 1.00 65.62 79 VAL A CA 1
ATOM 609 C C . VAL A 1 79 ? 2.001 -6.346 -18.557 1.00 65.62 79 VAL A C 1
ATOM 611 O O . VAL A 1 79 ? 2.926 -6.303 -19.360 1.00 65.62 79 VAL A O 1
ATOM 614 N N . ALA A 1 80 ? 0.993 -7.214 -18.682 1.00 67.81 80 ALA A N 1
ATOM 615 C CA . ALA A 1 80 ? 0.929 -8.185 -19.775 1.00 67.81 80 ALA A CA 1
ATOM 616 C C . ALA A 1 80 ? 0.845 -7.509 -21.156 1.00 67.81 80 ALA A C 1
ATOM 618 O O . ALA A 1 80 ? 1.488 -7.953 -22.103 1.00 67.81 80 ALA A O 1
ATOM 619 N N . VAL A 1 81 ? 0.089 -6.411 -21.281 1.00 63.66 81 VAL A N 1
ATOM 620 C CA . VAL A 1 81 ? 0.038 -5.622 -22.523 1.00 63.66 81 VAL A CA 1
ATOM 621 C C . VAL A 1 81 ? 1.393 -4.982 -22.820 1.00 63.66 81 VAL A C 1
ATOM 623 O O . VAL A 1 81 ? 1.826 -5.048 -23.963 1.00 63.66 81 VAL A O 1
ATOM 626 N N . LEU A 1 82 ? 2.083 -4.432 -21.814 1.00 65.50 82 LEU A N 1
ATOM 627 C CA . LEU A 1 82 ? 3.424 -3.850 -21.974 1.00 65.50 82 LEU A CA 1
ATOM 628 C C . LEU A 1 82 ? 4.458 -4.874 -22.459 1.00 65.50 82 LEU A C 1
ATOM 630 O O . LEU A 1 82 ? 5.249 -4.572 -23.351 1.00 65.50 82 LEU A O 1
ATOM 634 N N . GLU A 1 83 ? 4.443 -6.080 -21.890 1.00 62.25 83 GLU A N 1
ATOM 635 C CA . GLU A 1 83 ? 5.336 -7.171 -22.293 1.00 62.25 83 GLU A CA 1
ATOM 636 C C . GLU A 1 83 ? 5.083 -7.598 -23.748 1.00 62.25 83 GLU A C 1
ATOM 638 O O . GLU A 1 83 ? 6.024 -7.867 -24.492 1.00 62.25 83 GLU A O 1
ATOM 643 N N . LEU A 1 84 ? 3.818 -7.586 -24.179 1.00 62.91 84 LEU A N 1
ATOM 644 C CA . LEU A 1 84 ? 3.418 -7.943 -25.541 1.00 62.91 84 LEU A CA 1
ATOM 645 C C . LEU A 1 84 ? 3.677 -6.832 -26.566 1.00 62.91 84 LEU A C 1
ATOM 647 O O . LEU A 1 84 ? 4.000 -7.133 -27.714 1.00 62.91 84 LEU A O 1
ATOM 651 N N . SER A 1 85 ? 3.515 -5.560 -26.193 1.00 58.19 85 SER A N 1
ATOM 652 C CA . SER A 1 85 ? 3.648 -4.435 -27.125 1.00 58.19 85 SER A CA 1
ATOM 653 C C . SER A 1 85 ? 5.087 -3.962 -27.316 1.00 58.19 85 SER A C 1
ATOM 655 O O . SER A 1 85 ? 5.342 -3.207 -28.249 1.00 58.19 85 SER A O 1
ATOM 657 N N . GLY A 1 86 ? 6.028 -4.341 -26.442 1.00 53.41 86 GLY A N 1
ATOM 658 C CA . GLY A 1 86 ? 7.437 -3.915 -26.496 1.00 53.41 86 GLY A CA 1
ATOM 659 C C . GLY A 1 86 ? 7.673 -2.414 -26.247 1.00 53.41 86 GLY A C 1
ATOM 660 O O . GLY A 1 86 ? 8.789 -2.007 -25.928 1.00 53.41 86 GLY A O 1
ATOM 661 N N . GLU A 1 87 ? 6.637 -1.580 -26.345 1.00 45.66 87 GLU A N 1
ATOM 662 C CA . GLU A 1 87 ? 6.675 -0.163 -26.000 1.00 45.66 87 GLU A CA 1
ATOM 663 C C . GLU A 1 87 ? 6.495 0.056 -24.496 1.00 45.66 87 GLU A C 1
ATOM 665 O O . GLU A 1 87 ? 5.441 -0.203 -23.912 1.00 45.66 87 GLU A O 1
ATOM 670 N N . ILE A 1 88 ? 7.535 0.617 -23.875 1.00 45.09 88 ILE A N 1
ATOM 671 C CA . ILE A 1 88 ? 7.513 1.099 -22.493 1.00 45.09 88 ILE A CA 1
ATOM 672 C C . ILE A 1 88 ? 6.717 2.406 -22.462 1.00 45.09 88 ILE A C 1
ATOM 674 O O . ILE A 1 88 ? 7.261 3.511 -22.462 1.00 45.09 88 ILE A O 1
ATOM 678 N N . SER A 1 89 ? 5.397 2.293 -22.423 1.00 47.84 89 SER A N 1
ATOM 679 C CA . SER A 1 89 ? 4.543 3.412 -22.054 1.00 47.84 89 SER A CA 1
ATOM 680 C C . SER A 1 89 ? 4.694 3.641 -20.547 1.00 47.84 89 SER A C 1
ATOM 682 O O . SER A 1 89 ? 4.000 3.041 -19.733 1.00 47.84 89 SER A O 1
ATOM 684 N N . TYR A 1 90 ? 5.615 4.523 -20.150 1.00 44.03 90 TYR A N 1
ATOM 685 C CA . TYR A 1 90 ? 5.736 5.042 -18.773 1.00 44.03 90 TYR A CA 1
ATOM 686 C C . TYR A 1 90 ? 4.371 5.511 -18.221 1.00 44.03 90 TYR A C 1
ATOM 688 O O . TYR A 1 90 ? 4.051 5.342 -17.042 1.00 44.03 90 TYR A O 1
ATOM 696 N N . ASN A 1 91 ? 3.508 5.996 -19.116 1.00 45.69 91 ASN A N 1
ATOM 697 C CA . ASN A 1 91 ? 2.137 6.411 -18.836 1.00 45.69 91 ASN A CA 1
ATOM 698 C C . ASN A 1 91 ? 1.210 5.253 -18.415 1.00 45.69 91 ASN A C 1
ATOM 700 O O . ASN A 1 91 ? 0.223 5.495 -17.723 1.00 45.69 91 ASN A O 1
ATOM 704 N N . ALA A 1 92 ? 1.521 4.007 -18.777 1.00 48.09 92 ALA A N 1
ATOM 705 C CA . ALA A 1 92 ? 0.750 2.818 -18.413 1.00 48.09 92 ALA A CA 1
ATOM 706 C C . ALA A 1 92 ? 1.162 2.197 -17.068 1.00 48.09 92 ALA A C 1
ATOM 708 O O . ALA A 1 92 ? 0.692 1.119 -16.735 1.00 48.09 92 ALA A O 1
ATOM 709 N N . VAL A 1 93 ? 2.049 2.845 -16.304 1.00 50.66 93 VAL A N 1
ATOM 710 C CA . VAL A 1 93 ? 2.432 2.459 -14.929 1.00 50.66 93 VAL A CA 1
ATOM 711 C C . VAL A 1 93 ? 2.172 3.605 -13.943 1.00 50.66 93 VAL A C 1
ATOM 713 O O . VAL A 1 93 ? 1.833 3.375 -12.783 1.00 50.66 93 VAL A O 1
ATOM 716 N N . GLN A 1 94 ? 2.316 4.854 -14.393 1.00 48.47 94 GLN A N 1
ATOM 717 C CA . GLN A 1 94 ? 2.305 6.039 -13.529 1.00 48.47 94 GLN A CA 1
ATOM 718 C C . GLN A 1 94 ? 0.920 6.549 -13.106 1.00 48.47 94 GLN A C 1
ATOM 720 O O . GLN A 1 94 ? 0.848 7.380 -12.204 1.00 48.47 94 GLN A O 1
ATOM 725 N N . ASN A 1 95 ? -0.167 6.065 -13.712 1.00 50.56 95 ASN A N 1
ATOM 726 C CA . ASN A 1 95 ? -1.481 6.715 -13.636 1.00 50.56 95 ASN A CA 1
ATOM 727 C C . ASN A 1 95 ? -2.476 6.121 -12.617 1.00 50.56 95 ASN A C 1
ATOM 729 O O . ASN A 1 95 ? -3.664 6.427 -12.692 1.00 50.56 95 ASN A O 1
ATOM 733 N N . TYR A 1 96 ? -2.051 5.299 -11.647 1.00 61.97 96 TYR A N 1
ATOM 734 C CA . TYR A 1 96 ? -3.011 4.489 -10.872 1.00 61.97 96 TYR A CA 1
ATOM 735 C C . TYR A 1 96 ? -3.006 4.771 -9.364 1.00 61.97 96 TYR A C 1
ATOM 737 O O . TYR A 1 96 ? -2.019 4.557 -8.661 1.00 61.97 96 TYR A O 1
ATOM 745 N N . GLY A 1 97 ? -4.131 5.288 -8.857 1.00 62.34 97 GLY A N 1
ATOM 746 C CA . GLY A 1 97 ? -4.418 5.428 -7.425 1.00 62.34 97 GLY A CA 1
ATOM 747 C C . GLY A 1 97 ? -3.387 6.236 -6.624 1.00 62.34 97 GLY A C 1
ATOM 748 O O . GLY A 1 97 ? -2.903 7.284 -7.055 1.00 62.34 97 GLY A O 1
ATOM 749 N N . ILE A 1 98 ? -3.037 5.746 -5.429 1.00 61.69 98 ILE A N 1
ATOM 750 C CA . ILE A 1 98 ? -2.009 6.355 -4.560 1.00 61.69 98 ILE A CA 1
ATOM 751 C C . ILE A 1 98 ? -0.645 6.413 -5.268 1.00 61.69 98 ILE A C 1
ATOM 753 O O . ILE A 1 98 ? 0.120 7.351 -5.046 1.00 61.69 98 ILE A O 1
ATOM 757 N N . THR A 1 99 ? -0.362 5.481 -6.182 1.00 61.03 99 THR A N 1
ATOM 758 C CA . THR A 1 99 ? 0.858 5.484 -7.003 1.00 61.03 99 THR A CA 1
ATOM 759 C C . THR A 1 99 ? 0.943 6.730 -7.883 1.00 61.03 99 THR A C 1
ATOM 761 O O . THR A 1 99 ? 2.029 7.287 -8.005 1.00 61.03 99 THR A O 1
ATOM 764 N N . ASN A 1 100 ? -0.186 7.235 -8.401 1.00 63.31 100 ASN A N 1
ATOM 765 C CA . ASN A 1 100 ? -0.230 8.493 -9.156 1.00 63.31 100 ASN A CA 1
ATOM 766 C C . ASN A 1 100 ? 0.121 9.715 -8.282 1.00 63.31 100 ASN A C 1
ATOM 768 O O . ASN A 1 100 ? 0.820 10.639 -8.695 1.00 63.31 100 ASN A O 1
ATOM 772 N N . GLN A 1 101 ? -0.320 9.715 -7.019 1.00 62.62 101 GLN A N 1
ATOM 773 C CA . GLN A 1 101 ? 0.038 10.783 -6.078 1.00 62.62 101 GLN A CA 1
ATOM 774 C C . GLN A 1 101 ? 1.545 10.781 -5.773 1.00 62.62 101 GLN A C 1
ATOM 776 O O . GLN A 1 101 ? 2.145 11.847 -5.614 1.00 62.62 101 GLN A O 1
ATOM 781 N N . ILE A 1 102 ? 2.165 9.597 -5.704 1.00 62.22 102 ILE A N 1
ATOM 782 C CA . ILE A 1 102 ? 3.615 9.440 -5.513 1.00 62.22 102 ILE A CA 1
ATOM 783 C C . ILE A 1 102 ? 4.369 9.859 -6.767 1.00 62.22 102 ILE A C 1
ATOM 785 O O . ILE A 1 102 ? 5.310 10.645 -6.660 1.00 62.22 102 ILE A O 1
ATOM 789 N N . SER A 1 103 ? 3.981 9.338 -7.931 1.00 59.69 103 SER A N 1
ATOM 790 C CA . SER A 1 103 ? 4.642 9.608 -9.206 1.00 59.69 103 SER A CA 1
ATOM 791 C C . SER A 1 103 ? 4.608 11.097 -9.516 1.00 59.69 103 SER A C 1
ATOM 793 O O . SER A 1 103 ? 5.663 11.671 -9.752 1.00 59.69 103 SER A O 1
ATOM 795 N N . SER A 1 104 ? 3.457 11.754 -9.360 1.00 60.94 104 SER A N 1
ATOM 796 C CA . SER A 1 104 ? 3.316 13.199 -9.545 1.00 60.94 104 SER A CA 1
ATOM 797 C C . SER A 1 104 ? 4.212 13.988 -8.588 1.00 60.94 104 SER A C 1
ATOM 799 O O . SER A 1 104 ? 4.994 14.829 -9.025 1.00 60.94 104 SER A O 1
ATOM 801 N N . LYS A 1 105 ? 4.180 13.700 -7.276 1.00 61.12 105 LYS A N 1
ATOM 802 C CA . LYS A 1 105 ? 5.048 14.389 -6.297 1.00 61.12 105 LYS A CA 1
ATOM 803 C C . LYS A 1 105 ? 6.532 14.183 -6.591 1.00 61.12 105 LYS A C 1
ATOM 805 O O . LYS A 1 105 ? 7.320 15.115 -6.460 1.00 61.12 105 LYS A O 1
ATOM 810 N N . THR A 1 106 ? 6.904 12.969 -6.974 1.00 59.28 106 THR A N 1
ATOM 811 C CA . THR A 1 106 ? 8.287 12.588 -7.267 1.00 59.28 106 THR A CA 1
ATOM 812 C C . THR A 1 106 ? 8.755 13.228 -8.571 1.00 59.28 106 THR A C 1
ATOM 814 O O . THR A 1 106 ? 9.844 13.790 -8.611 1.00 59.28 106 THR A O 1
ATOM 817 N N . TYR A 1 107 ? 7.909 13.242 -9.599 1.00 56.72 107 TYR A N 1
ATOM 818 C CA . TYR A 1 107 ? 8.134 13.933 -10.863 1.00 56.72 107 TYR A CA 1
ATOM 819 C C . TYR A 1 107 ? 8.350 15.428 -10.637 1.00 56.72 107 TYR A C 1
ATOM 821 O O . TYR A 1 107 ? 9.387 15.950 -11.031 1.00 56.72 107 TYR A O 1
ATOM 829 N N . TYR A 1 108 ? 7.444 16.104 -9.923 1.00 59.84 108 TYR A N 1
ATOM 830 C CA . TYR A 1 108 ? 7.605 17.526 -9.611 1.00 59.84 108 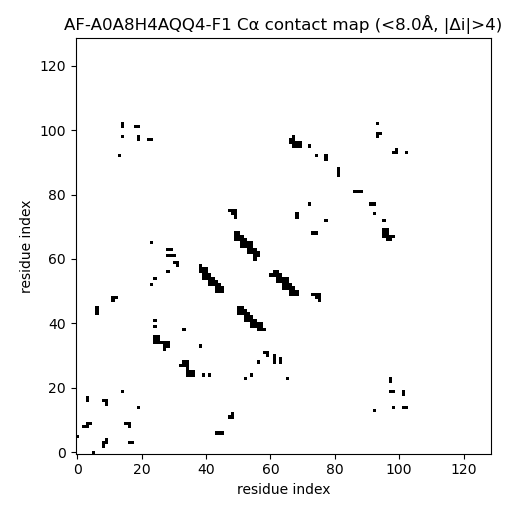TYR A CA 1
ATOM 831 C C . TYR A 1 108 ? 8.844 17.797 -8.757 1.00 59.84 108 TYR A C 1
ATOM 833 O O . TYR A 1 108 ? 9.506 18.812 -8.954 1.00 59.84 108 TYR A O 1
ATOM 841 N N . HIS A 1 109 ? 9.196 16.899 -7.834 1.00 62.16 109 HIS A N 1
ATOM 842 C CA . HIS A 1 109 ? 10.421 17.022 -7.050 1.00 62.16 109 HIS A CA 1
ATOM 843 C C . HIS A 1 109 ? 11.673 16.925 -7.929 1.00 62.16 109 HIS A C 1
ATOM 845 O O . HIS A 1 109 ? 12.514 17.816 -7.871 1.00 62.16 109 HIS A O 1
ATOM 851 N N . TYR A 1 110 ? 11.789 15.898 -8.775 1.00 60.81 110 TYR A N 1
ATOM 852 C CA . TYR A 1 110 ? 12.936 15.742 -9.675 1.00 60.81 110 TYR A CA 1
ATOM 853 C C . TYR A 1 110 ? 12.994 16.832 -10.741 1.00 60.81 110 TYR A C 1
ATOM 855 O O . TYR A 1 110 ? 14.074 17.341 -11.027 1.00 60.81 110 TYR A O 1
ATOM 863 N N . GLN A 1 111 ? 11.847 17.243 -11.281 1.00 56.53 111 GLN A N 1
ATOM 864 C CA . GLN A 1 111 ? 11.748 18.372 -12.196 1.00 56.53 111 GLN A CA 1
ATOM 865 C C . GLN A 1 111 ? 12.237 19.655 -11.516 1.00 56.53 111 GLN A C 1
ATOM 867 O O . GLN A 1 111 ? 13.057 20.366 -12.087 1.00 56.53 111 GLN A O 1
ATOM 872 N N . LYS A 1 112 ? 11.811 19.919 -10.274 1.00 61.44 112 LYS A N 1
ATOM 873 C CA . LYS A 1 112 ? 12.286 21.062 -9.490 1.00 61.44 112 LYS A CA 1
ATOM 874 C C . LYS A 1 112 ? 13.789 20.992 -9.226 1.00 61.44 112 LYS A C 1
ATOM 876 O O . LYS A 1 112 ? 14.471 21.967 -9.489 1.00 61.44 112 LYS A O 1
ATOM 881 N N . VAL A 1 113 ? 14.315 19.854 -8.771 1.00 66.88 113 VAL A N 1
ATOM 882 C CA . VAL A 1 113 ? 15.761 19.665 -8.535 1.00 66.88 113 VAL A CA 1
ATOM 883 C C . VAL A 1 113 ? 16.564 19.902 -9.814 1.00 66.88 113 VAL A C 1
ATOM 885 O O . VAL A 1 113 ? 17.612 20.542 -9.780 1.00 66.88 113 VAL A O 1
ATOM 888 N N . TYR A 1 114 ? 16.065 19.418 -10.949 1.00 63.38 114 TYR A N 1
ATOM 889 C CA . TYR A 1 114 ? 16.706 19.614 -12.242 1.00 63.38 114 TYR A CA 1
ATOM 890 C C . TYR A 1 114 ? 16.661 21.081 -12.692 1.00 63.38 114 TYR A C 1
ATOM 892 O O . TYR A 1 114 ? 17.676 21.618 -13.131 1.00 63.38 114 TYR A O 1
ATOM 900 N N . PHE A 1 115 ? 15.522 21.760 -12.535 1.00 66.44 115 PHE A N 1
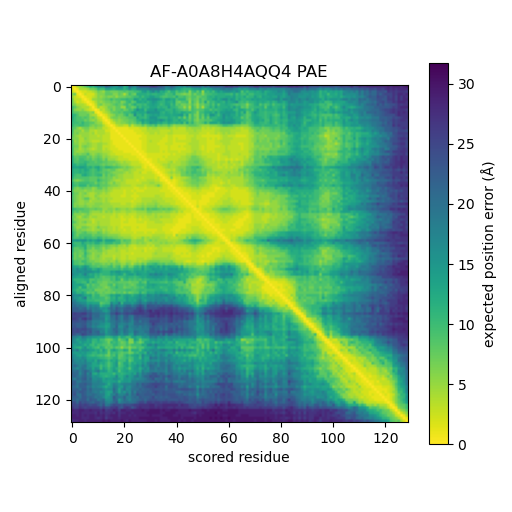ATOM 901 C CA . PHE A 1 115 ? 15.419 23.191 -12.826 1.00 66.44 115 PHE A CA 1
ATOM 902 C C . PHE A 1 115 ? 16.269 24.042 -11.882 1.00 66.44 115 PHE A C 1
ATOM 904 O O . PHE A 1 115 ? 16.948 24.944 -12.356 1.00 66.44 115 PHE A O 1
ATOM 911 N N . ASP A 1 116 ? 16.305 23.734 -10.587 1.00 68.69 116 ASP A N 1
ATOM 912 C CA . ASP A 1 116 ? 17.160 24.414 -9.609 1.00 68.69 116 ASP A CA 1
ATOM 913 C C . ASP A 1 116 ? 18.640 24.242 -9.985 1.00 68.69 116 ASP A C 1
ATOM 915 O O . ASP A 1 116 ? 19.401 25.209 -9.973 1.00 68.69 116 ASP A O 1
ATOM 919 N N . PHE A 1 117 ? 19.046 23.041 -10.410 1.00 71.44 117 PHE A N 1
ATOM 920 C CA . PHE A 1 117 ? 20.386 22.792 -10.940 1.00 71.44 117 PHE A CA 1
ATOM 921 C C . PHE A 1 117 ? 20.686 23.638 -12.184 1.00 71.44 117 PHE A C 1
ATOM 923 O O . PHE A 1 117 ? 21.746 24.257 -12.254 1.00 71.44 117 PHE A O 1
ATOM 930 N N . LEU A 1 118 ? 19.764 23.704 -13.148 1.00 65.81 118 LEU A N 1
ATOM 931 C CA . LEU A 1 118 ? 19.928 24.530 -14.349 1.00 65.81 118 LEU A CA 1
ATOM 932 C C . LEU A 1 118 ? 20.006 26.023 -14.017 1.00 65.81 118 LEU A C 1
ATOM 934 O O . LEU A 1 118 ? 20.819 26.729 -14.605 1.00 65.81 118 LEU A O 1
ATOM 938 N N . VAL A 1 119 ? 19.208 26.501 -13.061 1.00 71.06 119 VAL A N 1
ATOM 939 C CA . VAL A 1 119 ? 19.254 27.887 -12.575 1.00 71.06 119 VAL A CA 1
ATOM 940 C C . VAL A 1 119 ? 20.605 28.175 -11.923 1.00 71.06 119 VAL A C 1
ATOM 942 O O . VAL A 1 119 ? 21.235 29.176 -12.257 1.00 71.06 119 VAL A O 1
ATOM 945 N N . ILE A 1 120 ? 21.102 27.285 -11.060 1.00 72.31 120 ILE A N 1
ATOM 946 C CA . ILE A 1 120 ? 22.430 27.409 -10.439 1.00 72.31 120 ILE A CA 1
ATOM 947 C C . ILE A 1 120 ? 23.527 27.425 -11.509 1.00 72.31 120 ILE A C 1
ATOM 949 O O . ILE A 1 120 ? 24.397 28.292 -11.477 1.00 72.31 120 ILE A O 1
ATOM 953 N N . ALA A 1 121 ? 23.468 26.515 -12.481 1.00 71.06 121 ALA A N 1
ATOM 954 C CA . ALA A 1 121 ? 24.437 26.432 -13.571 1.00 71.06 121 ALA A CA 1
ATOM 955 C C . ALA A 1 121 ? 24.395 27.655 -14.507 1.00 71.06 121 ALA A C 1
ATOM 957 O O . ALA A 1 121 ? 25.422 28.040 -15.062 1.00 71.06 121 ALA A O 1
ATOM 958 N N . ALA A 1 122 ? 23.225 28.277 -14.669 1.00 70.12 122 ALA A N 1
ATOM 959 C CA . ALA A 1 122 ? 23.029 29.480 -15.474 1.00 70.12 122 ALA A CA 1
ATOM 960 C C . ALA A 1 122 ? 23.328 30.784 -14.714 1.00 70.12 122 ALA A C 1
ATOM 962 O O . ALA A 1 122 ? 23.384 31.844 -15.337 1.00 70.12 122 ALA A O 1
ATOM 963 N N . THR A 1 123 ? 23.527 30.736 -13.391 1.00 65.31 123 THR A N 1
ATOM 964 C CA . THR A 1 123 ? 23.875 31.922 -12.601 1.00 65.31 123 THR A CA 1
ATOM 965 C C . THR A 1 123 ? 25.387 32.155 -12.700 1.00 65.31 123 THR A C 1
ATOM 967 O O . THR A 1 123 ? 26.163 31.350 -12.180 1.00 65.31 123 THR A O 1
ATOM 970 N N . PRO A 1 124 ? 25.861 33.227 -13.362 1.00 60.66 124 PRO A N 1
ATOM 971 C CA . PRO A 1 124 ? 27.290 33.464 -13.503 1.00 60.66 124 PRO A CA 1
ATOM 972 C C . PRO A 1 124 ? 27.918 33.723 -12.131 1.00 60.66 124 PRO A C 1
ATOM 974 O O . PRO A 1 124 ? 27.484 34.604 -11.387 1.00 60.66 124 PRO A O 1
ATOM 977 N N . VAL 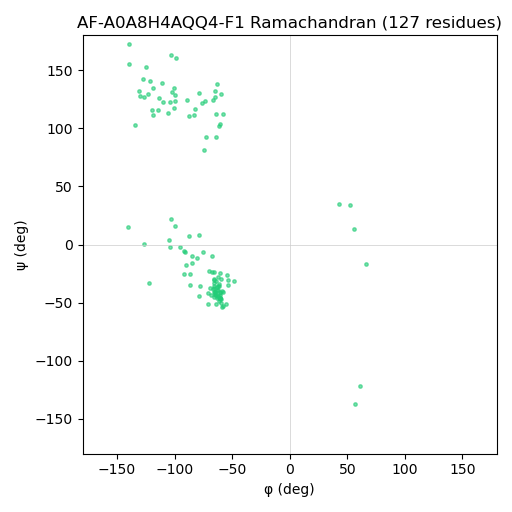A 1 125 ? 28.974 32.970 -11.810 1.00 62.69 125 VAL A N 1
ATOM 978 C CA . VAL A 1 125 ? 29.827 33.231 -10.646 1.00 62.69 125 VAL A CA 1
ATOM 979 C C . VAL A 1 125 ? 30.426 34.625 -10.823 1.00 62.69 125 VAL A C 1
ATOM 981 O O . VAL A 1 125 ? 31.350 34.811 -11.616 1.00 62.69 125 VAL A O 1
ATOM 984 N N . GLN A 1 126 ? 29.908 35.618 -10.098 1.00 53.19 126 GLN A N 1
ATOM 985 C CA . GLN A 1 126 ? 30.568 36.913 -9.973 1.00 53.19 126 GLN A CA 1
ATOM 986 C C . GLN A 1 126 ? 31.900 36.694 -9.248 1.00 53.19 126 GLN A C 1
ATOM 988 O O . GLN A 1 126 ? 31.973 36.703 -8.019 1.00 53.19 126 GLN A O 1
ATOM 993 N N . LYS A 1 127 ? 32.972 36.477 -10.016 1.00 46.19 127 LYS A N 1
ATOM 994 C CA . LYS A 1 127 ? 34.335 36.672 -9.529 1.00 46.19 127 LYS A CA 1
ATOM 995 C C . LYS A 1 127 ? 34.458 38.149 -9.165 1.00 46.19 127 LYS A C 1
ATOM 997 O O . LYS A 1 127 ? 34.572 38.993 -10.049 1.00 46.19 127 LYS A O 1
ATOM 1002 N N . LYS A 1 128 ? 34.387 38.451 -7.866 1.00 48.19 128 LYS A N 1
ATOM 1003 C CA . LYS A 1 128 ? 34.877 39.722 -7.332 1.00 48.19 128 LYS A CA 1
ATOM 1004 C C . LYS A 1 128 ? 36.361 39.821 -7.698 1.00 48.19 128 LYS A C 1
ATOM 1006 O O . LYS A 1 128 ? 37.145 38.986 -7.248 1.00 48.19 128 LYS A O 1
ATOM 1011 N N . LEU A 1 129 ? 36.671 40.770 -8.582 1.00 43.66 129 LEU A N 1
ATOM 1012 C CA . LEU A 1 129 ? 38.010 41.326 -8.777 1.00 43.66 129 LEU A CA 1
ATOM 1013 C C . LEU A 1 129 ? 38.449 42.060 -7.507 1.00 43.66 129 LEU A C 1
ATOM 1015 O O . LEU A 1 129 ? 37.567 42.682 -6.869 1.00 43.66 129 LEU A O 1
#